Protein AF-A0A7S2CEC3-F1 (afdb_monomer)

Mean predicted aligned error: 11.22 Å

Radius of gyration: 21.65 Å; Cα contacts (8 Å, |Δi|>4): 169; chains: 1; bounding box: 63×43×44 Å

Solvent-accessible surface area (backbone atoms only — not comparable to full-atom values): 7760 Å² total; per-residue (Å²): 134,86,76,79,50,74,69,58,58,56,53,56,63,74,74,77,70,86,84,90,76,95,66,79,82,73,73,76,82,70,85,79,60,78,58,78,42,75,47,82,44,98,88,69,40,35,31,39,28,40,75,49,76,52,73,42,60,40,87,42,100,95,49,74,41,87,54,70,86,51,36,66,92,64,86,60,75,83,52,50,66,58,49,45,45,34,28,55,64,67,34,90,53,27,55,28,28,40,41,32,27,28,28,93,87,62,45,70,39,76,44,80,44,68,63,51,69,72,63,53,75,70,108

pLDDT: mean 85.01, std 18.79, range [38.09, 98.75]

Secondary structure (DSSP, 8-state):
--PPPHHHHHHHHHHS--S----------------SEEEE-TTS-EEEEEEEEEP-EEEETTEEEE----S-SS--TTHHHHHHHHHHHH-TTEEEEEEEEEETTTEEEEEEEEP-HHHHTT-

Organism: NCBI:txid236787

Nearest PDB structures (foldseek):
  3j9d-assembly1_A  TM=5.837E-01  e=8.190E-01  Bluetongue virus 1
  8w1o-assembly1_N  TM=5.540E-01  e=1.056E+00  Bluetongue virus (serotype 1 / isolate South Africa)
  3k6o-assembly2_B  TM=5.936E-01  e=5.521E+00  Phocaeicola vulgatus ATCC 8482

Foldseek 3Di:
DDDDDPVRVVVVVVPPDDDDDPDDPPPPPDDAADAPDWDADPVRAIAGEHEDEDDQWDDDVPDTDRHDPAFDPDDDPVCVVRFLRNQVNVDDSYFWYWYWGQYPPRGIDIDIGGHDPVVNVVD

InterPro domains:
  IPR011335 Restriction endonuclease type II-like [SSF52980] (31-122)
  IPR011604 PD-(D/E)XK endonuclease-like domain superfamily [G3DSA:3.90.320.10] (5-123)

Sequence (123 aa):
EAGLTLRELQRRQTEDGGVGGNSKEEFEVSMGASPDAFLDYDDGSIEVVEVKNHAPFRTHSGGFRVYDQGPMTTIGPWHIPQLQLEIECCGPRCRSALFVSATATKGVRCYRVVRDDEYVSSI

Structure (mmCIF, N/CA/C/O backbone):
data_AF-A0A7S2CEC3-F1
#
_entry.id   AF-A0A7S2CEC3-F1
#
loop_
_atom_site.group_PDB
_atom_site.id
_atom_site.type_symbol
_atom_site.label_atom_id
_atom_site.label_alt_id
_atom_site.label_comp_id
_atom_site.label_asym_id
_atom_site.label_entity_id
_atom_site.label_seq_id
_atom_site.pdbx_PDB_ins_code
_atom_site.Cartn_x
_atom_site.Cartn_y
_atom_site.Cartn_z
_atom_site.occupancy
_atom_site.B_iso_or_equiv
_atom_site.auth_seq_id
_atom_site.auth_comp_id
_atom_site.auth_asym_id
_atom_site.auth_atom_id
_atom_site.pdbx_PDB_model_num
ATOM 1 N N . GLU A 1 1 ? -33.555 -7.540 -6.309 1.00 40.09 1 GLU A N 1
ATOM 2 C CA . GLU A 1 1 ? -34.246 -6.241 -6.211 1.00 40.09 1 GLU A CA 1
ATOM 3 C C . GLU A 1 1 ? -33.278 -5.164 -6.662 1.00 40.09 1 GLU A C 1
ATOM 5 O O . GLU A 1 1 ? -32.179 -5.096 -6.127 1.00 40.09 1 GLU A O 1
ATOM 10 N N . ALA A 1 2 ? -33.595 -4.451 -7.743 1.00 44.44 2 ALA A N 1
ATOM 11 C CA . ALA A 1 2 ? -32.691 -3.459 -8.315 1.00 44.44 2 ALA A CA 1
ATOM 12 C C . ALA A 1 2 ? -32.852 -2.141 -7.547 1.00 44.44 2 ALA A C 1
ATOM 14 O O . ALA A 1 2 ? -33.918 -1.528 -7.589 1.00 44.44 2 ALA A O 1
ATOM 15 N N . GLY A 1 3 ? -31.815 -1.756 -6.801 1.00 48.34 3 GLY A N 1
ATOM 16 C CA . GLY A 1 3 ? -31.756 -0.472 -6.109 1.00 48.34 3 GLY A CA 1
ATOM 17 C C . GLY A 1 3 ? -31.716 0.688 -7.101 1.00 48.34 3 GLY A C 1
ATOM 18 O O . GLY A 1 3 ? -31.119 0.580 -8.172 1.00 48.34 3 GLY A O 1
ATOM 19 N N . LEU A 1 4 ? -32.376 1.786 -6.737 1.00 56.97 4 LEU A N 1
ATOM 20 C CA . LEU A 1 4 ? -32.412 3.011 -7.532 1.00 56.97 4 LEU A CA 1
ATOM 21 C C . LEU A 1 4 ? -31.009 3.604 -7.661 1.00 56.97 4 LEU A C 1
ATOM 23 O O . LEU A 1 4 ? -30.232 3.639 -6.706 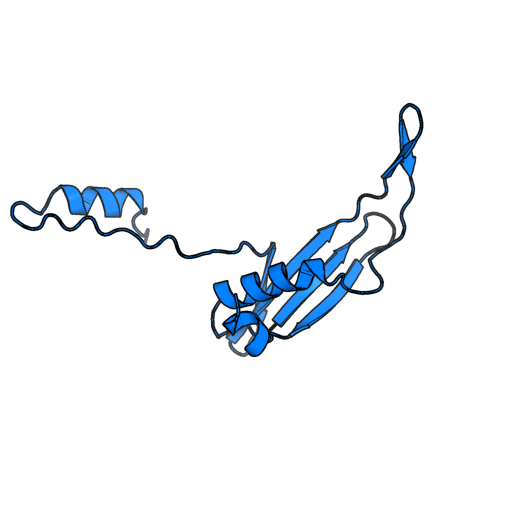1.00 56.97 4 LEU A O 1
ATOM 27 N N . THR A 1 5 ? -30.700 4.108 -8.847 1.00 66.25 5 THR A N 1
ATOM 28 C CA . THR A 1 5 ? -29.455 4.828 -9.098 1.00 66.25 5 THR A CA 1
ATOM 29 C C . THR A 1 5 ? -29.473 6.187 -8.390 1.00 66.25 5 THR A C 1
ATOM 31 O O . THR A 1 5 ? -30.525 6.797 -8.195 1.00 66.25 5 THR A O 1
ATOM 34 N N . LEU A 1 6 ? -28.294 6.715 -8.041 1.00 56.09 6 LEU A N 1
ATOM 35 C CA . LEU A 1 6 ? -28.141 8.036 -7.404 1.00 56.09 6 LEU A CA 1
ATOM 36 C C . LEU A 1 6 ? -28.879 9.160 -8.157 1.00 56.09 6 LEU A C 1
ATOM 38 O O . LEU A 1 6 ? -29.439 10.062 -7.539 1.00 56.09 6 LEU A O 1
ATOM 42 N N . ARG A 1 7 ? -28.950 9.066 -9.491 1.00 58.78 7 ARG A N 1
ATOM 43 C CA . ARG A 1 7 ? -29.685 10.019 -10.336 1.00 58.78 7 ARG A CA 1
ATOM 44 C C . ARG A 1 7 ? -31.203 9.926 -10.162 1.00 58.78 7 ARG A C 1
ATOM 46 O O . ARG A 1 7 ? -31.890 10.938 -10.256 1.00 58.78 7 ARG A O 1
ATOM 53 N N . GLU A 1 8 ? -31.732 8.733 -9.911 1.00 66.00 8 GLU A N 1
ATOM 54 C CA . GLU A 1 8 ? -33.166 8.512 -9.696 1.00 66.00 8 GLU A CA 1
ATOM 55 C C . GLU A 1 8 ? -33.607 8.959 -8.297 1.00 66.00 8 GLU A C 1
ATOM 57 O O . GLU A 1 8 ? -34.712 9.479 -8.142 1.00 66.00 8 GLU A O 1
ATOM 62 N N . LEU A 1 9 ? -32.725 8.843 -7.298 1.00 63.31 9 LEU A N 1
ATOM 63 C CA . LEU A 1 9 ? -32.943 9.403 -5.960 1.00 63.31 9 LEU A CA 1
ATOM 64 C C . LEU A 1 9 ? -32.961 10.940 -5.987 1.00 63.31 9 LEU A C 1
ATOM 66 O O . LEU A 1 9 ? -33.853 11.549 -5.401 1.00 63.31 9 LEU A O 1
ATOM 70 N N . GLN A 1 10 ? -32.044 11.562 -6.738 1.00 58.59 10 GLN A N 1
ATOM 71 C CA . GLN A 1 10 ? -31.990 13.021 -6.903 1.00 58.59 10 GLN A CA 1
ATOM 72 C C . GLN A 1 10 ? -33.232 13.589 -7.602 1.00 58.59 10 GLN A C 1
ATOM 74 O O . GLN A 1 10 ? -33.720 14.651 -7.226 1.00 58.59 10 GLN A O 1
ATOM 79 N N . ARG A 1 11 ? -33.778 12.876 -8.595 1.00 53.44 11 ARG A N 1
ATOM 80 C CA . ARG A 1 11 ? -34.950 13.336 -9.355 1.00 53.44 11 ARG A CA 1
ATOM 81 C C . ARG A 1 11 ? -36.247 13.296 -8.540 1.00 53.44 11 ARG A C 1
ATOM 83 O O . ARG A 1 11 ? -37.083 14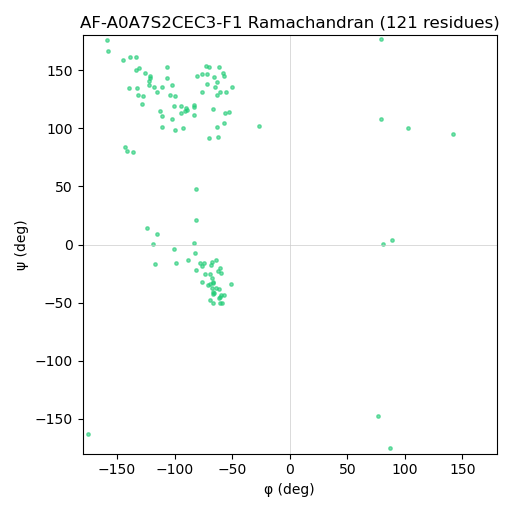.182 -8.678 1.00 53.44 11 ARG A O 1
ATOM 90 N N . ARG A 1 12 ? -36.397 12.305 -7.656 1.00 55.28 12 ARG A N 1
ATOM 91 C CA . ARG A 1 12 ? -37.575 12.183 -6.780 1.00 55.28 12 ARG A CA 1
ATOM 92 C C . ARG A 1 12 ? -37.679 13.300 -5.742 1.00 55.28 12 ARG A C 1
ATOM 94 O O . ARG A 1 12 ? -38.784 13.711 -5.421 1.00 55.28 12 ARG A O 1
ATOM 101 N N . GLN A 1 13 ? -36.559 13.830 -5.252 1.00 54.41 13 GLN A N 1
ATOM 102 C CA . GLN A 1 13 ? -36.594 14.928 -4.280 1.00 54.41 13 GLN A CA 1
ATOM 103 C C . GLN A 1 13 ? -36.991 16.273 -4.899 1.00 54.41 13 GLN A C 1
ATOM 105 O O . GLN A 1 13 ? -37.541 17.124 -4.208 1.00 54.41 13 GLN A O 1
ATOM 110 N N . THR A 1 14 ? -36.767 16.462 -6.202 1.00 52.75 14 THR A N 1
ATOM 111 C CA . THR A 1 14 ? -37.150 17.705 -6.887 1.00 52.75 14 THR A CA 1
ATOM 112 C C . THR A 1 14 ? -38.641 17.810 -7.214 1.00 52.75 14 THR A C 1
ATOM 114 O O . THR A 1 14 ? -39.107 18.906 -7.511 1.00 52.75 14 THR A O 1
ATOM 117 N N . GLU A 1 15 ? -39.393 16.707 -7.164 1.00 51.59 15 GLU A N 1
ATOM 118 C CA . GLU A 1 15 ? -40.791 16.666 -7.623 1.00 51.59 15 GLU A CA 1
ATOM 119 C C . GLU A 1 15 ? -41.831 16.797 -6.484 1.00 51.59 15 GLU A C 1
ATOM 121 O O . 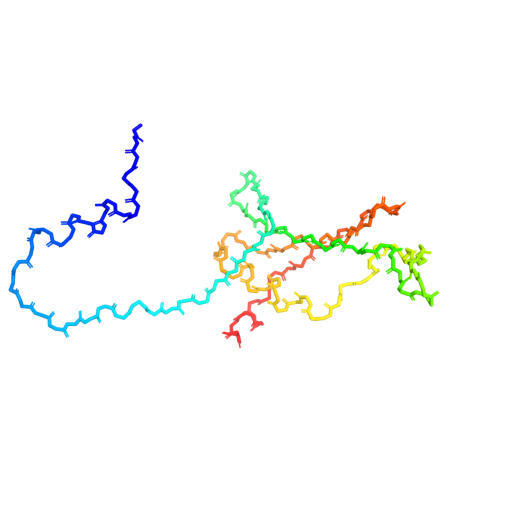GLU A 1 15 ? -42.967 17.169 -6.767 1.00 51.59 15 GLU A O 1
ATOM 126 N N . ASP A 1 16 ? -41.450 16.620 -5.207 1.00 48.28 16 ASP A N 1
ATOM 127 C CA . ASP A 1 16 ? -42.399 16.479 -4.077 1.00 48.28 16 ASP A CA 1
ATOM 128 C C . ASP A 1 16 ? -42.388 17.596 -2.999 1.00 48.28 16 ASP A C 1
ATOM 130 O O . ASP A 1 16 ? -43.055 17.458 -1.974 1.00 48.28 16 ASP A O 1
ATOM 134 N N . GLY A 1 17 ? -41.692 18.729 -3.172 1.00 44.34 17 GLY A N 1
ATOM 135 C CA . GLY A 1 17 ? -41.510 19.680 -2.056 1.00 44.34 17 GLY A CA 1
ATOM 136 C C . GLY A 1 17 ? -41.531 21.162 -2.405 1.00 44.34 17 GLY A C 1
ATOM 137 O O . GLY A 1 17 ? -40.485 21.792 -2.530 1.00 44.34 17 GLY A O 1
ATOM 138 N N . GLY A 1 18 ? -42.726 21.749 -2.488 1.00 45.91 18 GLY A N 1
ATOM 139 C CA . GLY A 1 18 ? -42.912 23.197 -2.415 1.00 45.91 18 GLY A CA 1
ATOM 140 C C . GLY A 1 18 ? -42.798 23.741 -0.981 1.00 45.91 18 GLY A C 1
ATOM 141 O O . GLY A 1 18 ? -43.267 23.120 -0.036 1.00 45.91 18 GLY A O 1
ATOM 142 N N . VAL A 1 19 ? -42.280 24.973 -0.889 1.00 46.19 19 VAL A N 1
ATOM 143 C CA . VAL A 1 19 ? -42.294 25.917 0.253 1.00 46.19 19 VAL A CA 1
ATOM 144 C C . VAL A 1 19 ? -41.274 25.680 1.383 1.00 46.19 19 VAL A C 1
ATOM 146 O O . VAL A 1 19 ? -41.481 24.877 2.281 1.00 46.19 19 VAL A O 1
ATOM 149 N N . GLY A 1 20 ? -40.266 26.565 1.426 1.00 41.88 20 GLY A N 1
ATOM 150 C CA . GLY A 1 20 ? -39.686 27.082 2.674 1.00 41.88 20 GLY A CA 1
ATOM 151 C C . GLY A 1 20 ? -38.346 26.485 3.115 1.00 41.88 20 GLY A C 1
ATOM 152 O O . GLY A 1 20 ? -38.313 25.463 3.782 1.00 41.88 20 GLY A O 1
ATOM 153 N N . GLY A 1 21 ? -37.249 27.202 2.848 1.00 38.09 21 GLY A N 1
ATOM 154 C CA . GLY A 1 21 ? -35.946 26.945 3.474 1.00 38.09 21 GLY A CA 1
ATOM 155 C C . GLY A 1 21 ? -34.781 27.137 2.512 1.00 38.09 21 GLY A C 1
ATOM 156 O O . GLY A 1 21 ? -34.424 26.239 1.766 1.00 38.09 21 GLY A O 1
ATOM 157 N N . ASN A 1 22 ? -34.173 28.321 2.527 1.00 42.84 22 ASN A N 1
ATOM 158 C CA . ASN A 1 22 ? -33.006 28.652 1.709 1.00 42.84 22 ASN A CA 1
ATOM 159 C C . ASN A 1 22 ? -31.701 28.135 2.353 1.00 42.84 22 ASN A C 1
ATOM 161 O O . ASN A 1 22 ? -30.743 28.890 2.495 1.00 42.84 22 ASN A O 1
ATOM 165 N N . SER A 1 23 ? -31.669 26.878 2.799 1.00 49.25 23 SER A N 1
ATOM 166 C CA . SER A 1 23 ? -30.430 26.214 3.205 1.00 49.25 23 SER A CA 1
ATOM 167 C C . SER A 1 23 ? -29.982 25.340 2.047 1.00 49.25 23 SER A C 1
ATOM 169 O O . SER A 1 23 ? -30.491 24.239 1.852 1.00 49.25 23 SER A O 1
ATOM 171 N N . LYS A 1 24 ? -29.038 25.840 1.247 1.00 50.59 24 LYS A N 1
ATOM 172 C CA . LYS A 1 24 ? -28.202 24.941 0.453 1.00 50.59 24 LYS A CA 1
ATOM 173 C C . LYS A 1 24 ? -27.557 23.991 1.460 1.00 50.59 24 LYS A C 1
ATOM 175 O O . LYS A 1 24 ? -26.798 24.462 2.301 1.00 50.59 24 LYS A O 1
ATOM 180 N N . GLU A 1 25 ? -27.895 22.705 1.428 1.00 58.44 25 GLU A N 1
ATOM 181 C CA . GLU A 1 25 ? -27.037 21.694 2.040 1.00 58.44 25 GLU A CA 1
ATOM 182 C C . GLU A 1 25 ? -25.711 21.764 1.278 1.00 58.44 25 GLU A C 1
ATOM 184 O O . GLU A 1 25 ? -25.556 21.223 0.182 1.00 58.44 25 GLU A O 1
ATOM 189 N N . GLU A 1 26 ? -24.781 22.564 1.799 1.00 54.41 26 GLU A N 1
ATOM 190 C CA . GLU A 1 26 ? -23.382 22.462 1.431 1.00 54.41 26 GLU A CA 1
ATOM 191 C C . GLU A 1 26 ? -22.947 21.079 1.896 1.00 54.41 26 GLU A C 1
ATOM 193 O O . GLU A 1 26 ? -22.741 20.842 3.0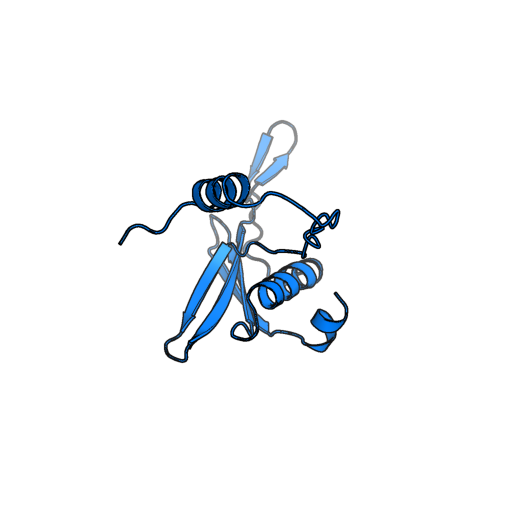83 1.00 54.41 26 GLU A O 1
ATOM 198 N N . PHE A 1 27 ? -22.878 20.140 0.955 1.00 53.66 27 PHE A N 1
ATOM 199 C CA . PHE A 1 27 ? -22.128 18.916 1.165 1.00 53.66 27 PHE A CA 1
ATOM 200 C C . PHE A 1 27 ? -20.702 19.348 1.487 1.00 53.66 27 PHE A C 1
ATOM 202 O O . PHE A 1 27 ? -19.972 19.802 0.603 1.00 53.66 27 PHE A O 1
ATOM 209 N N . GLU A 1 28 ? -20.339 19.263 2.764 1.00 64.62 28 GLU A N 1
ATOM 210 C CA . GLU A 1 28 ? -18.956 19.346 3.191 1.00 64.62 28 GLU A CA 1
ATOM 211 C C . GLU A 1 28 ? -18.198 18.308 2.366 1.00 64.62 28 GLU A C 1
ATOM 213 O O . GLU A 1 28 ? -18.497 17.112 2.414 1.00 64.62 28 GLU A O 1
ATOM 218 N N . VAL A 1 29 ? -17.302 18.778 1.497 1.00 58.47 29 VAL A N 1
ATOM 219 C CA . VAL A 1 29 ? -16.528 17.892 0.634 1.00 58.47 29 VAL A CA 1
ATOM 220 C C . VAL A 1 29 ? -15.549 17.162 1.540 1.00 58.47 29 VAL A C 1
ATOM 222 O O . VAL A 1 29 ? -14.462 17.659 1.826 1.00 58.47 29 VAL A O 1
ATOM 225 N N . SER A 1 30 ? -15.962 15.994 2.026 1.00 76.69 30 SER A N 1
ATOM 226 C CA . SER A 1 30 ? -15.112 15.122 2.819 1.00 76.69 30 SER A CA 1
ATOM 227 C C . SER A 1 30 ? -13.962 14.628 1.949 1.00 76.69 30 SER A C 1
ATOM 229 O O . SER A 1 30 ? -14.169 14.222 0.800 1.00 76.69 30 SER A O 1
ATOM 231 N N . MET A 1 31 ? -12.748 14.640 2.493 1.00 86.25 31 MET A N 1
ATOM 232 C CA . MET A 1 31 ? -11.605 14.001 1.845 1.00 86.25 31 MET A CA 1
ATOM 233 C C . MET A 1 31 ? -11.893 12.512 1.611 1.00 86.25 31 MET A C 1
ATOM 235 O O . MET A 1 31 ? -12.609 11.874 2.383 1.00 86.25 31 MET A O 1
ATOM 239 N N . GLY A 1 32 ? -11.347 11.962 0.529 1.00 91.69 32 GLY A N 1
ATOM 240 C CA . GLY A 1 32 ? -11.533 10.567 0.149 1.00 91.69 32 GLY A CA 1
ATOM 241 C C . GLY A 1 32 ? -10.237 9.948 -0.350 1.00 91.69 32 GLY A C 1
ATOM 242 O O . GLY A 1 32 ? -9.311 10.653 -0.756 1.00 91.69 32 GLY A O 1
ATOM 243 N N . ALA A 1 33 ? -10.203 8.621 -0.353 1.00 95.31 33 ALA A N 1
ATOM 244 C CA . ALA A 1 33 ? -9.089 7.826 -0.844 1.00 95.31 33 ALA A CA 1
ATOM 245 C C . ALA A 1 33 ? -9.589 6.697 -1.750 1.00 95.31 33 ALA A C 1
ATOM 247 O O . ALA A 1 33 ? -10.766 6.337 -1.726 1.00 95.31 33 ALA A O 1
ATOM 248 N N . SER A 1 34 ? -8.686 6.150 -2.560 1.00 96.94 34 SER A N 1
ATOM 249 C CA . SER A 1 34 ? -8.992 5.105 -3.536 1.00 96.94 34 SER A CA 1
ATOM 250 C C . SER A 1 34 ? -7.912 4.025 -3.475 1.00 96.94 34 SER A C 1
ATOM 252 O O . SER A 1 34 ? -7.019 4.049 -4.321 1.00 96.94 34 SER A O 1
ATOM 254 N N . PRO A 1 35 ? -7.971 3.106 -2.494 1.00 98.00 35 PRO A N 1
ATOM 255 C CA . PRO A 1 35 ? -7.051 1.974 -2.461 1.00 98.00 35 PRO A CA 1
ATOM 256 C C . PRO A 1 35 ? -7.233 1.100 -3.709 1.00 98.00 35 PRO A C 1
ATOM 258 O O . PRO A 1 35 ? -8.331 1.026 -4.269 1.00 98.00 35 PRO A O 1
ATOM 261 N N . ASP A 1 36 ? -6.177 0.402 -4.127 1.00 98.62 36 ASP A N 1
ATOM 262 C CA . ASP A 1 36 ? -6.228 -0.480 -5.300 1.00 98.62 36 ASP A CA 1
ATOM 263 C C . ASP A 1 36 ? -7.144 -1.697 -5.083 1.00 98.62 36 ASP A C 1
ATOM 265 O O . ASP A 1 36 ? -7.774 -2.184 -6.027 1.00 98.62 36 ASP A O 1
ATOM 269 N N . ALA A 1 37 ? -7.216 -2.210 -3.850 1.00 98.31 37 ALA A N 1
ATOM 270 C CA . ALA A 1 37 ? -8.145 -3.270 -3.461 1.00 98.31 37 ALA A CA 1
ATOM 271 C C . ALA A 1 37 ? -8.389 -3.315 -1.942 1.00 98.31 37 ALA A C 1
ATOM 273 O O . ALA A 1 37 ? -7.748 -2.613 -1.161 1.00 98.31 37 ALA A O 1
ATOM 274 N N . PHE A 1 38 ? -9.292 -4.207 -1.528 1.00 97.56 38 PHE A N 1
ATOM 275 C CA . PHE A 1 38 ? -9.508 -4.588 -0.134 1.00 97.56 38 PHE A CA 1
ATOM 276 C C . PHE A 1 38 ? -9.288 -6.092 0.040 1.00 97.56 38 PHE A C 1
ATOM 278 O O . PHE A 1 38 ? -9.664 -6.886 -0.826 1.00 97.56 38 PHE A O 1
ATOM 285 N N . LEU A 1 39 ? -8.718 -6.478 1.177 1.00 97.88 39 LEU A N 1
ATOM 286 C CA . LEU A 1 39 ? -8.782 -7.833 1.713 1.00 97.88 39 LEU A CA 1
ATOM 287 C C . LEU A 1 39 ? -9.862 -7.860 2.791 1.00 97.88 39 LEU A C 1
ATOM 289 O O . LEU A 1 39 ? -9.831 -7.031 3.699 1.00 97.88 39 LEU A O 1
ATOM 293 N N . ASP A 1 40 ? -10.795 -8.799 2.673 1.00 97.19 40 ASP A N 1
ATOM 294 C CA . ASP A 1 40 ? -11.816 -9.079 3.684 1.00 97.19 40 ASP A CA 1
ATOM 295 C C . ASP A 1 40 ? -11.415 -10.358 4.425 1.00 97.19 40 ASP A C 1
ATOM 297 O O . ASP A 1 40 ? -11.080 -11.365 3.790 1.00 97.19 40 ASP A O 1
ATOM 301 N N . TYR A 1 41 ? -11.385 -10.298 5.751 1.00 96.62 41 TYR A N 1
ATOM 302 C CA . TYR A 1 41 ? -10.979 -11.406 6.608 1.00 96.62 41 TYR A CA 1
ATOM 303 C C . TYR A 1 41 ? -12.194 -12.019 7.310 1.00 96.62 41 TYR A C 1
ATOM 305 O O . TYR A 1 41 ? -13.177 -11.342 7.601 1.00 96.62 41 TYR A O 1
ATOM 313 N N . ASP A 1 42 ? -12.107 -13.306 7.656 1.00 97.38 42 ASP A N 1
ATOM 314 C CA . ASP A 1 42 ? -13.205 -14.040 8.307 1.00 97.38 42 ASP A CA 1
ATOM 315 C C . ASP A 1 42 ? -13.623 -13.448 9.672 1.00 97.38 42 ASP A C 1
ATOM 317 O O . ASP A 1 42 ? -14.733 -13.694 10.143 1.00 97.38 42 ASP A O 1
ATOM 321 N N . ASP A 1 43 ? -12.752 -12.662 10.318 1.00 96.44 43 ASP A N 1
ATOM 322 C CA . ASP A 1 43 ? -13.040 -11.947 11.570 1.00 96.44 43 ASP A CA 1
ATOM 323 C C . ASP A 1 43 ? -13.770 -10.602 11.364 1.00 96.44 43 ASP A C 1
ATOM 325 O O . ASP A 1 43 ? -14.065 -9.894 12.330 1.00 96.44 43 ASP A O 1
ATOM 329 N N . GLY A 1 44 ? -14.086 -10.256 10.112 1.00 95.50 44 GLY A N 1
ATOM 330 C CA . GLY A 1 44 ? -14.769 -9.030 9.706 1.00 95.50 44 GLY A CA 1
ATOM 331 C C . GLY A 1 44 ? -13.866 -7.798 9.609 1.00 95.50 44 GLY A C 1
ATOM 332 O O . GLY A 1 44 ? -14.370 -6.706 9.293 1.00 95.50 44 GLY A O 1
ATOM 333 N N . SER A 1 45 ? -12.566 -7.942 9.887 1.00 96.12 45 SER A N 1
ATOM 334 C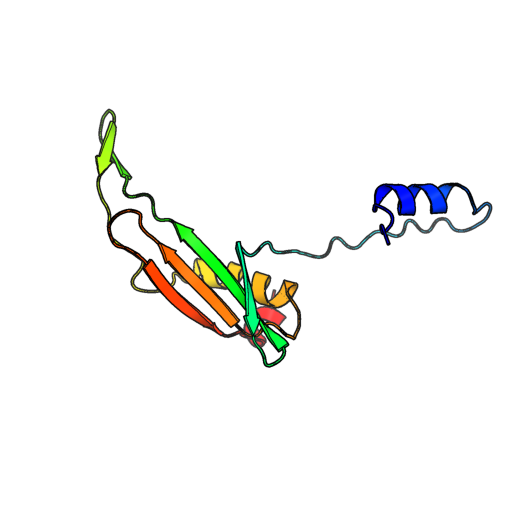 CA . SER A 1 45 ? -11.576 -6.899 9.631 1.00 96.12 45 SER A CA 1
ATOM 335 C C . SER A 1 45 ? -11.305 -6.760 8.135 1.00 96.12 45 SER A C 1
ATOM 337 O O . SER A 1 45 ? -11.487 -7.691 7.350 1.00 96.12 45 SER A O 1
ATOM 339 N N . ILE A 1 46 ? -10.879 -5.563 7.740 1.00 97.50 46 ILE A N 1
ATOM 340 C CA . ILE A 1 46 ? -10.502 -5.262 6.360 1.00 97.50 46 ILE A CA 1
ATOM 341 C C . ILE A 1 46 ? -9.091 -4.681 6.326 1.00 97.50 46 ILE A C 1
ATOM 343 O O . ILE A 1 46 ? -8.664 -3.988 7.249 1.00 97.50 46 ILE A O 1
ATOM 347 N N . GLU A 1 47 ? -8.356 -4.959 5.258 1.00 98.00 47 GLU A N 1
ATOM 348 C CA . GLU A 1 47 ? -7.035 -4.379 5.000 1.00 98.00 47 GLU A CA 1
ATOM 349 C C . GLU A 1 47 ? -7.039 -3.784 3.596 1.00 98.00 47 GLU A C 1
ATOM 351 O O . GLU A 1 47 ? -7.417 -4.451 2.631 1.00 98.00 47 GLU A O 1
ATOM 356 N N . VAL A 1 48 ? -6.644 -2.517 3.472 1.00 98.31 48 VAL A N 1
ATOM 357 C CA . VAL A 1 48 ? -6.470 -1.900 2.151 1.00 98.31 48 VAL A CA 1
ATOM 358 C C . VAL A 1 48 ? -5.227 -2.470 1.478 1.00 98.31 48 VAL A C 1
ATOM 360 O O . VAL A 1 48 ? -4.245 -2.792 2.143 1.00 98.31 48 VAL A O 1
ATOM 363 N N . VAL A 1 49 ? -5.251 -2.597 0.158 1.00 98.69 49 VAL A N 1
ATOM 364 C CA . VAL A 1 49 ? -4.100 -3.008 -0.649 1.00 98.69 49 VAL A CA 1
ATOM 365 C C . VAL A 1 49 ? -3.714 -1.852 -1.548 1.00 98.69 49 VAL A C 1
ATOM 367 O O . VAL A 1 49 ? -4.567 -1.310 -2.243 1.00 98.69 49 VAL A O 1
ATOM 370 N N . GLU A 1 50 ? -2.425 -1.534 -1.562 1.00 98.75 50 GLU A N 1
ATOM 371 C CA . GLU A 1 50 ? -1.857 -0.483 -2.399 1.00 98.75 50 GLU A CA 1
ATOM 372 C C . GLU A 1 50 ? -0.663 -1.031 -3.181 1.00 98.75 50 GLU A C 1
ATOM 374 O O . GLU A 1 50 ? 0.317 -1.500 -2.596 1.00 98.75 50 GLU A O 1
ATOM 379 N N . VAL A 1 51 ? -0.720 -0.977 -4.509 1.00 98.38 51 VAL A N 1
ATOM 380 C CA . VAL A 1 51 ? 0.242 -1.599 -5.419 1.00 98.38 51 VAL A CA 1
ATOM 381 C C . VAL A 1 51 ? 1.031 -0.539 -6.176 1.00 98.38 51 VAL A C 1
ATOM 383 O O . VAL A 1 51 ? 0.549 0.158 -7.067 1.00 98.38 51 VAL A O 1
ATOM 386 N N . LYS A 1 52 ? 2.336 -0.484 -5.917 1.00 97.50 52 LYS A N 1
ATOM 387 C CA . LYS A 1 52 ? 3.267 0.347 -6.683 1.00 97.50 52 LYS A CA 1
ATOM 388 C C . LYS A 1 52 ? 4.051 -0.510 -7.668 1.00 97.50 52 LYS A C 1
ATOM 390 O O . LYS A 1 52 ? 4.957 -1.255 -7.298 1.00 97.50 52 LYS A O 1
ATOM 395 N N . ASN A 1 53 ? 3.720 -0.362 -8.949 1.00 96.44 53 ASN A N 1
ATOM 396 C CA . ASN A 1 53 ? 4.461 -0.967 -10.052 1.00 96.44 53 ASN A CA 1
ATOM 397 C C . ASN A 1 53 ? 5.665 -0.097 -10.435 1.00 96.44 53 ASN A C 1
ATOM 399 O O . ASN A 1 53 ? 5.507 1.042 -10.878 1.00 96.44 53 ASN A O 1
ATOM 403 N N . HIS A 1 54 ? 6.878 -0.632 -10.311 1.00 92.44 54 HIS A N 1
ATOM 404 C CA . HIS A 1 54 ? 8.093 0.071 -10.714 1.00 92.44 54 HIS A CA 1
ATOM 405 C C . HIS A 1 54 ? 8.432 -0.235 -12.170 1.00 92.44 54 HIS A C 1
ATOM 407 O O . HIS A 1 54 ? 8.717 -1.377 -12.540 1.00 92.44 54 HIS A O 1
ATOM 413 N N . ALA A 1 55 ? 8.427 0.808 -13.001 1.00 91.31 55 ALA A N 1
ATOM 414 C CA . ALA A 1 55 ? 8.819 0.692 -14.395 1.00 91.31 55 ALA A CA 1
ATOM 415 C C . ALA A 1 55 ? 10.301 0.277 -14.498 1.00 91.31 55 ALA A C 1
ATOM 417 O O . ALA A 1 55 ? 11.165 0.953 -13.931 1.00 91.31 55 ALA A O 1
ATOM 418 N N . PRO A 1 56 ? 10.637 -0.776 -15.265 1.00 92.00 56 PRO A N 1
ATOM 419 C CA . PRO A 1 56 ? 12.011 -1.248 -15.411 1.00 92.00 56 PRO A CA 1
ATOM 420 C C . PRO A 1 56 ? 12.795 -0.414 -16.433 1.00 92.00 56 PRO A C 1
ATOM 422 O O . PRO A 1 56 ? 13.775 -0.896 -16.992 1.00 92.00 56 PRO A O 1
ATOM 425 N N . PHE A 1 57 ? 12.362 0.811 -16.737 1.00 91.75 57 PHE A N 1
ATOM 426 C CA . PHE A 1 57 ? 12.901 1.622 -17.821 1.00 91.75 57 PHE A CA 1
ATOM 427 C C . PHE A 1 57 ? 13.512 2.908 -17.282 1.00 91.75 57 PHE A C 1
ATOM 429 O O . PHE A 1 57 ? 12.916 3.607 -16.464 1.00 91.75 57 PHE A O 1
ATOM 436 N N . ARG A 1 58 ? 14.692 3.255 -17.794 1.00 88.94 58 ARG A N 1
ATOM 437 C CA . ARG A 1 58 ? 15.269 4.592 -17.646 1.00 88.94 58 ARG A CA 1
ATOM 438 C C . ARG A 1 58 ? 15.534 5.199 -19.009 1.00 88.94 58 ARG A C 1
ATOM 440 O O . ARG A 1 58 ? 15.982 4.507 -19.925 1.00 88.94 58 ARG A O 1
ATOM 447 N N . THR A 1 59 ? 15.275 6.495 -19.122 1.00 89.81 59 THR A N 1
ATOM 448 C CA . THR A 1 59 ? 15.609 7.271 -20.314 1.00 89.81 59 THR A CA 1
ATOM 449 C C . THR A 1 59 ? 17.116 7.222 -20.549 1.00 89.81 59 THR A C 1
ATOM 451 O O . THR A 1 59 ? 17.908 7.451 -19.636 1.00 89.81 59 THR A O 1
ATOM 454 N N . HIS A 1 60 ? 17.508 6.922 -21.780 1.00 86.88 60 HIS A N 1
ATOM 455 C CA . HIS A 1 60 ? 18.889 6.939 -22.244 1.00 86.88 60 HIS A CA 1
ATOM 456 C C . HIS A 1 60 ? 18.895 7.528 -23.653 1.00 86.88 60 HIS A C 1
ATOM 458 O O . HIS A 1 60 ? 18.058 7.133 -24.448 1.00 86.88 60 HIS A O 1
ATOM 464 N N . SER A 1 61 ? 19.805 8.451 -23.977 1.00 87.44 61 SER A N 1
ATOM 465 C CA . SER A 1 61 ? 19.861 9.214 -25.241 1.00 87.44 61 SER A CA 1
ATOM 466 C C . SER A 1 61 ? 19.238 8.505 -26.458 1.00 87.44 61 SER A C 1
ATOM 468 O O . SER A 1 61 ? 19.852 7.608 -27.031 1.00 87.44 61 SER A O 1
ATOM 470 N N . GLY A 1 62 ? 18.015 8.907 -26.830 1.00 89.06 62 GLY A N 1
ATOM 471 C CA . GLY A 1 62 ? 17.277 8.372 -27.983 1.00 89.06 62 GLY A CA 1
ATOM 472 C C . GLY A 1 62 ? 16.394 7.136 -27.735 1.00 89.06 62 GLY A C 1
ATOM 473 O O . GLY A 1 62 ? 15.814 6.630 -28.689 1.00 89.06 62 GLY A O 1
ATOM 474 N N . GLY A 1 63 ? 16.255 6.646 -26.498 1.00 90.50 63 GLY A N 1
ATOM 475 C CA . GLY A 1 63 ? 15.411 5.492 -26.174 1.00 90.50 63 GLY A CA 1
ATOM 476 C C . GLY A 1 63 ? 15.297 5.166 -24.679 1.00 90.50 63 GLY A C 1
ATOM 477 O O . GLY A 1 63 ? 15.602 5.976 -23.801 1.00 90.50 63 GLY A O 1
ATOM 478 N N . PHE A 1 64 ? 14.844 3.947 -24.385 1.00 91.75 64 PHE A N 1
ATOM 479 C CA . PHE A 1 64 ? 14.765 3.411 -23.026 1.00 91.75 64 PHE A CA 1
ATOM 480 C C . PHE A 1 64 ? 15.779 2.288 -22.843 1.00 91.75 64 PHE A C 1
ATOM 482 O O . PHE A 1 64 ? 15.904 1.400 -23.686 1.00 91.75 64 PHE A O 1
ATOM 489 N N . ARG A 1 65 ? 16.480 2.300 -21.711 1.00 91.81 65 ARG A N 1
ATOM 490 C CA . ARG A 1 65 ? 17.295 1.176 -21.256 1.00 91.81 65 ARG A CA 1
ATOM 491 C C . ARG A 1 65 ? 16.542 0.426 -20.167 1.00 91.81 65 ARG A C 1
ATOM 493 O O . ARG A 1 65 ? 16.007 1.051 -19.250 1.00 91.81 65 ARG A O 1
ATOM 500 N N . VAL A 1 66 ? 16.569 -0.905 -20.233 1.00 91.00 66 VAL A N 1
ATOM 501 C CA . VAL A 1 66 ? 16.112 -1.743 -19.120 1.00 91.00 66 VAL A CA 1
ATOM 502 C C . VAL A 1 66 ? 17.063 -1.550 -17.936 1.00 91.00 66 VAL A C 1
ATOM 504 O O . VAL A 1 66 ? 18.258 -1.842 -18.014 1.00 91.00 66 VAL A O 1
ATOM 507 N N . TYR A 1 67 ? 16.525 -1.015 -16.850 1.00 89.56 67 TYR A N 1
ATOM 508 C CA . TYR A 1 67 ? 17.187 -0.788 -15.577 1.00 89.56 67 TYR A CA 1
ATOM 509 C C . TYR A 1 67 ? 16.187 -1.094 -14.461 1.00 89.56 67 TYR A C 1
ATOM 511 O O . TYR A 1 67 ? 15.544 -0.206 -13.905 1.00 89.56 67 TYR A O 1
ATOM 519 N N . ASP A 1 68 ? 16.038 -2.380 -14.158 1.00 92.81 68 ASP A N 1
ATOM 520 C CA . ASP A 1 68 ? 15.160 -2.849 -13.092 1.00 92.81 68 ASP A CA 1
ATOM 521 C C . ASP A 1 68 ? 15.954 -2.948 -11.778 1.00 92.81 68 ASP A C 1
ATOM 523 O O . ASP A 1 68 ? 16.887 -3.748 -11.669 1.00 92.81 68 ASP A O 1
ATOM 527 N N . GLN A 1 69 ? 15.614 -2.130 -10.780 1.00 91.75 69 GLN A N 1
ATOM 528 C CA . GLN A 1 69 ? 16.226 -2.177 -9.442 1.00 91.75 69 GLN A CA 1
ATOM 529 C C . GLN A 1 69 ? 15.602 -3.247 -8.532 1.00 91.75 69 GLN A C 1
ATOM 531 O O . GLN A 1 69 ? 16.151 -3.547 -7.476 1.00 91.75 69 GLN A O 1
ATOM 536 N N . GLY A 1 70 ? 14.523 -3.891 -8.973 1.00 95.44 70 GLY A N 1
ATOM 537 C CA . GLY A 1 70 ? 13.699 -4.764 -8.155 1.00 95.44 70 GLY A CA 1
ATOM 538 C C . GLY A 1 70 ? 12.725 -3.985 -7.268 1.00 95.44 70 GLY A C 1
ATOM 539 O O . GLY A 1 70 ? 12.741 -2.751 -7.252 1.00 95.44 70 GLY A O 1
ATOM 540 N N . PRO A 1 71 ? 11.869 -4.707 -6.527 1.00 97.06 71 PRO A N 1
ATOM 541 C CA . PRO A 1 71 ? 10.981 -4.106 -5.543 1.00 97.06 71 PRO A CA 1
ATOM 542 C C . PRO A 1 71 ? 11.752 -3.303 -4.490 1.00 97.06 71 PRO A C 1
ATOM 544 O O . PRO A 1 71 ? 12.836 -3.712 -4.055 1.00 97.06 71 PRO A O 1
ATOM 547 N N . MET A 1 72 ? 11.161 -2.202 -4.022 1.00 96.00 72 MET A N 1
ATOM 548 C CA . MET A 1 72 ? 11.672 -1.388 -2.918 1.00 96.00 72 MET A CA 1
ATOM 549 C C . MET A 1 72 ? 12.008 -2.275 -1.717 1.00 96.00 72 MET A C 1
ATOM 551 O O . MET A 1 72 ? 11.238 -3.178 -1.384 1.00 96.00 72 MET A O 1
ATOM 555 N N . THR A 1 73 ? 13.158 -2.046 -1.079 1.00 96.12 73 THR A N 1
ATOM 556 C CA . THR A 1 73 ? 13.645 -2.772 0.118 1.00 96.12 73 THR A CA 1
ATOM 557 C C . THR A 1 73 ? 13.173 -2.177 1.435 1.00 96.12 73 THR A C 1
ATOM 559 O O . THR A 1 73 ? 13.260 -2.842 2.464 1.00 96.12 73 THR A O 1
ATOM 562 N N . THR A 1 74 ? 12.632 -0.965 1.388 1.00 95.81 74 THR A N 1
ATOM 563 C CA . THR A 1 74 ? 11.932 -0.296 2.481 1.00 95.81 74 THR A CA 1
ATOM 564 C C . THR A 1 74 ? 10.788 0.531 1.901 1.00 95.81 74 THR A C 1
ATOM 566 O O . THR A 1 74 ? 10.818 0.887 0.722 1.00 95.81 74 THR A O 1
ATOM 569 N N . ILE A 1 75 ? 9.783 0.856 2.713 1.00 96.06 75 ILE A N 1
ATOM 570 C CA . ILE A 1 75 ? 8.751 1.819 2.315 1.00 96.06 75 ILE A CA 1
ATOM 571 C C . ILE A 1 75 ? 9.340 3.230 2.414 1.00 96.06 75 ILE A C 1
ATOM 573 O O . ILE A 1 75 ? 9.946 3.592 3.423 1.00 96.06 75 ILE A O 1
ATOM 577 N N . GLY A 1 76 ? 9.169 4.029 1.360 1.00 95.19 76 GLY A N 1
ATOM 578 C CA . GLY A 1 76 ? 9.520 5.446 1.390 1.00 95.19 76 GLY A CA 1
ATOM 579 C C . GLY A 1 76 ? 8.534 6.237 2.260 1.00 95.19 76 GLY A C 1
ATOM 580 O O . GLY A 1 76 ? 7.330 6.010 2.141 1.00 95.19 76 GLY A O 1
ATOM 581 N N . PRO A 1 77 ? 8.991 7.190 3.094 1.00 96.25 77 PRO A N 1
ATOM 582 C CA . PRO A 1 77 ? 8.125 7.914 4.032 1.00 96.25 77 PRO A CA 1
ATOM 583 C C . PRO A 1 77 ? 6.989 8.693 3.350 1.00 96.25 77 PRO A C 1
ATOM 585 O O . PRO A 1 77 ? 5.939 8.893 3.947 1.00 96.25 77 PRO A O 1
ATOM 588 N N . TRP A 1 78 ? 7.148 9.072 2.079 1.00 95.69 78 TRP A N 1
ATOM 589 C CA . TRP A 1 78 ? 6.112 9.736 1.278 1.00 95.69 78 TRP A CA 1
ATOM 590 C C . TRP A 1 78 ? 4.902 8.847 0.947 1.00 95.69 78 TRP A C 1
ATOM 592 O O . TRP A 1 78 ? 3.871 9.374 0.542 1.00 95.69 78 TRP A O 1
ATOM 602 N N . HIS A 1 79 ? 4.995 7.522 1.109 1.00 97.69 79 HIS A N 1
ATOM 603 C CA . HIS A 1 79 ? 3.838 6.630 0.973 1.00 97.69 79 HIS A CA 1
ATOM 604 C C . HIS A 1 79 ? 2.982 6.579 2.242 1.00 97.69 79 HIS A C 1
ATOM 606 O O . HIS A 1 79 ? 1.808 6.243 2.157 1.00 97.69 79 HIS A O 1
ATOM 612 N N . ILE A 1 80 ? 3.536 6.928 3.409 1.00 97.38 80 ILE A N 1
ATOM 613 C CA . ILE A 1 80 ? 2.820 6.834 4.688 1.00 97.38 80 ILE A CA 1
ATOM 614 C C . ILE A 1 80 ? 1.568 7.725 4.730 1.00 97.38 80 ILE A C 1
ATOM 616 O O . ILE A 1 80 ? 0.523 7.186 5.085 1.00 97.38 80 ILE A O 1
ATOM 620 N N . PRO A 1 81 ? 1.601 9.009 4.307 1.00 96.81 81 PRO A N 1
ATOM 621 C CA . PRO A 1 81 ? 0.389 9.826 4.268 1.00 96.81 81 PRO A CA 1
ATOM 622 C C . PRO A 1 81 ? -0.722 9.203 3.412 1.00 96.81 81 PRO A C 1
ATOM 624 O O . PRO A 1 81 ? -1.871 9.160 3.839 1.00 96.81 81 PRO A O 1
ATOM 627 N N . GLN A 1 82 ? -0.371 8.672 2.232 1.00 97.25 82 GLN A N 1
ATOM 628 C CA . GLN A 1 82 ? -1.325 8.017 1.332 1.00 97.25 82 GLN A CA 1
ATOM 629 C C . GLN A 1 82 ? -1.976 6.803 2.017 1.00 97.25 82 GLN A C 1
ATOM 631 O O . GLN A 1 82 ? -3.197 6.706 2.067 1.00 97.25 82 GLN A O 1
ATOM 636 N N . LEU A 1 83 ? -1.158 5.918 2.595 1.00 98.06 83 LEU A N 1
ATOM 637 C CA . LEU A 1 83 ? -1.630 4.684 3.226 1.00 98.06 83 LEU A CA 1
ATOM 638 C C . LEU A 1 83 ? -2.478 4.958 4.474 1.00 98.06 83 LEU A C 1
ATOM 640 O O . LEU A 1 83 ? -3.493 4.301 4.679 1.00 98.06 83 LEU A O 1
ATOM 644 N N . GLN A 1 84 ? -2.089 5.925 5.309 1.00 97.94 84 GLN A N 1
ATOM 645 C CA . GLN A 1 84 ? -2.863 6.279 6.503 1.00 97.94 84 GLN A CA 1
ATOM 646 C C . GLN A 1 84 ? -4.208 6.921 6.133 1.00 97.94 84 GLN A C 1
ATOM 648 O O . GLN A 1 84 ? -5.214 6.602 6.761 1.00 97.94 84 GLN A O 1
ATOM 653 N N . LEU A 1 85 ? -4.257 7.747 5.079 1.00 96.75 85 LEU A N 1
ATOM 654 C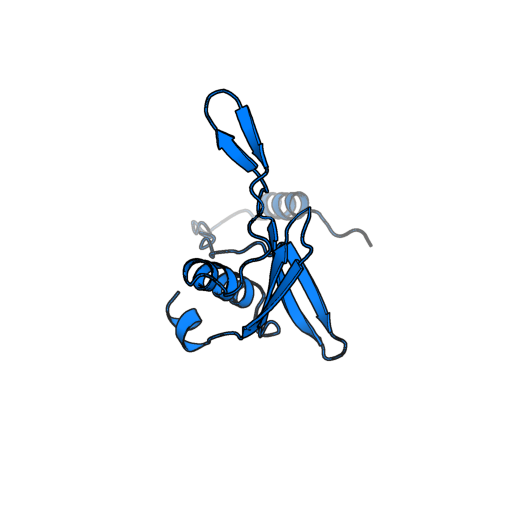 CA . LEU A 1 85 ? -5.515 8.301 4.569 1.00 96.75 85 LEU A CA 1
ATOM 655 C C . LEU A 1 85 ? -6.434 7.209 3.996 1.00 96.75 85 LEU A C 1
ATOM 657 O O . LEU A 1 85 ? -7.629 7.215 4.267 1.00 96.75 85 LEU A O 1
ATOM 661 N N . GLU A 1 86 ? -5.895 6.243 3.246 1.00 97.94 86 GLU A N 1
ATOM 662 C CA . GLU A 1 86 ? -6.665 5.091 2.748 1.00 97.94 86 GLU A CA 1
ATOM 663 C C . GLU A 1 86 ? -7.254 4.256 3.885 1.00 97.94 86 GLU A C 1
ATOM 665 O O . GLU A 1 86 ? -8.437 3.910 3.850 1.00 97.94 86 GLU A O 1
ATOM 670 N N . ILE A 1 87 ? -6.449 3.974 4.912 1.00 97.81 87 ILE A N 1
ATOM 671 C CA . ILE A 1 87 ? -6.904 3.289 6.122 1.00 97.81 87 ILE A CA 1
ATOM 672 C C . ILE A 1 87 ? -8.021 4.091 6.811 1.00 97.81 87 ILE A C 1
ATOM 674 O O . ILE A 1 87 ? -9.006 3.497 7.247 1.00 97.81 87 ILE A O 1
ATOM 678 N N . GLU A 1 88 ? -7.886 5.418 6.917 1.00 96.12 88 GLU A N 1
ATOM 679 C CA . GLU A 1 88 ? -8.882 6.278 7.565 1.00 96.12 88 GLU A CA 1
ATOM 680 C C . GLU A 1 88 ? -10.202 6.335 6.800 1.00 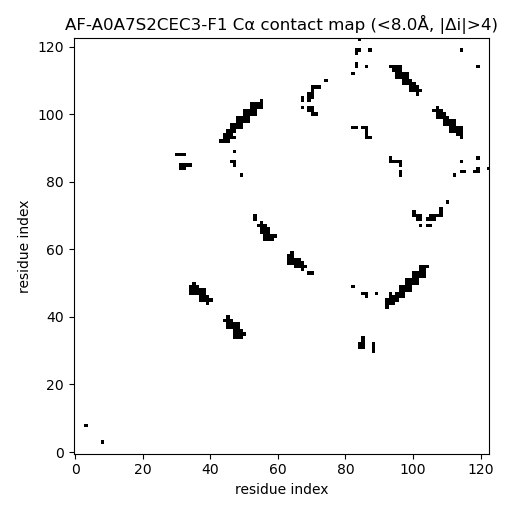96.12 88 GLU A C 1
ATOM 682 O O . GLU A 1 88 ? -11.256 6.060 7.373 1.00 96.12 88 GLU A O 1
ATOM 687 N N . CYS A 1 89 ? -10.155 6.594 5.493 1.00 95.31 89 CYS A N 1
ATOM 688 C CA . CYS A 1 89 ? -11.349 6.645 4.651 1.00 95.31 89 CYS A CA 1
ATOM 689 C C . CYS A 1 89 ? -12.099 5.303 4.590 1.00 95.31 89 CYS A C 1
ATOM 691 O O . CYS A 1 89 ? -13.295 5.277 4.303 1.00 95.31 89 CYS A O 1
ATOM 693 N N . CYS A 1 90 ? -11.418 4.187 4.861 1.00 94.69 90 CYS A N 1
ATOM 694 C CA . CYS A 1 90 ? -12.012 2.853 4.920 1.00 94.69 90 CYS A CA 1
ATOM 695 C C . CYS A 1 90 ? -12.811 2.601 6.221 1.00 94.69 90 CYS A C 1
ATOM 697 O O . CYS A 1 90 ? -13.669 1.715 6.288 1.00 94.69 90 CYS A O 1
ATOM 699 N N . GLY A 1 91 ? -12.570 3.409 7.256 1.00 93.88 91 GLY A N 1
ATOM 700 C CA . GLY A 1 91 ? -13.280 3.362 8.528 1.00 93.88 91 GLY A CA 1
ATOM 701 C C . GLY A 1 91 ? -12.693 2.376 9.550 1.00 93.88 91 GLY A C 1
ATOM 702 O O . GLY A 1 91 ? -11.658 1.745 9.330 1.00 93.88 91 GLY A O 1
ATOM 703 N N . PRO A 1 92 ? -13.360 2.203 10.707 1.00 95.00 92 PRO A N 1
ATOM 704 C CA . PRO A 1 92 ? -12.756 1.612 11.907 1.00 95.00 92 PRO A CA 1
ATOM 705 C C . PRO A 1 92 ? -12.413 0.121 11.794 1.00 95.00 92 PRO A C 1
ATOM 707 O O . PRO A 1 92 ? -11.624 -0.386 12.590 1.00 95.00 92 PRO A O 1
ATOM 710 N N . ARG A 1 93 ? -12.987 -0.591 10.813 1.00 97.12 93 ARG A N 1
ATOM 711 C CA . ARG A 1 93 ? -12.652 -2.000 10.538 1.00 97.12 93 ARG A CA 1
ATOM 712 C C . ARG A 1 93 ? -11.292 -2.157 9.852 1.00 97.12 93 ARG A C 1
ATOM 714 O O . ARG A 1 93 ? -10.758 -3.263 9.841 1.00 97.12 93 ARG A O 1
ATOM 721 N N . CYS A 1 94 ? -10.743 -1.073 9.300 1.00 97.88 94 CYS A N 1
ATOM 722 C CA . CYS A 1 94 ? -9.442 -1.054 8.653 1.00 97.88 94 CYS A CA 1
ATOM 723 C C . CYS A 1 94 ? -8.356 -0.623 9.635 1.00 97.88 94 CYS A C 1
ATOM 725 O O . CYS A 1 94 ? -8.324 0.520 10.094 1.00 97.88 94 CYS A O 1
ATOM 727 N N . ARG A 1 95 ? -7.448 -1.544 9.972 1.00 97.88 95 ARG A N 1
ATOM 728 C CA . ARG A 1 95 ? -6.355 -1.290 10.933 1.00 97.88 95 ARG A CA 1
ATOM 729 C C . ARG A 1 95 ? -4.961 -1.437 10.326 1.00 97.88 95 ARG A C 1
ATOM 731 O O . ARG A 1 95 ? -3.971 -1.224 11.026 1.00 97.88 95 ARG A O 1
ATOM 738 N N . SER A 1 96 ? -4.871 -1.754 9.038 1.00 98.31 96 SER A N 1
ATOM 739 C CA . SER A 1 96 ? -3.611 -1.803 8.304 1.00 98.31 96 SER A CA 1
ATOM 740 C C . SER A 1 96 ? -3.812 -1.659 6.797 1.00 98.31 96 SER A C 1
ATOM 742 O O . SER A 1 96 ? -4.925 -1.771 6.282 1.00 98.31 96 SER A O 1
ATOM 744 N N . ALA A 1 97 ? -2.700 -1.411 6.110 1.00 98.44 97 ALA A N 1
ATOM 745 C CA . ALA A 1 97 ? -2.564 -1.428 4.665 1.00 98.44 97 ALA A CA 1
ATOM 746 C C . ALA A 1 97 ? -1.479 -2.429 4.249 1.00 98.44 97 ALA A C 1
ATOM 748 O O . ALA A 1 97 ? -0.388 -2.451 4.829 1.00 98.44 97 ALA A O 1
ATOM 749 N N . LEU A 1 98 ? -1.740 -3.209 3.204 1.00 98.62 98 LEU A N 1
ATOM 750 C CA . LEU A 1 98 ? -0.755 -4.027 2.517 1.00 98.62 98 LEU A CA 1
ATOM 751 C C . LEU A 1 98 ? -0.168 -3.238 1.340 1.00 98.62 98 LEU A C 1
ATOM 753 O O . LEU A 1 98 ? -0.754 -3.163 0.263 1.00 98.62 98 LEU A O 1
ATOM 757 N N . PHE A 1 99 ? 1.021 -2.676 1.538 1.00 98.69 99 PHE A N 1
ATOM 758 C CA . PHE A 1 99 ? 1.786 -2.018 0.485 1.00 98.69 99 PHE A CA 1
ATOM 759 C C . PHE A 1 99 ? 2.577 -3.055 -0.319 1.00 98.69 99 PHE A C 1
ATOM 761 O O . PHE A 1 99 ? 3.445 -3.754 0.215 1.00 98.69 99 PHE A O 1
ATOM 768 N N . VAL A 1 100 ? 2.311 -3.139 -1.617 1.00 98.50 100 VAL A N 1
ATOM 769 C CA . VAL A 1 100 ? 2.926 -4.085 -2.547 1.00 98.50 100 VAL A CA 1
ATOM 770 C C . VAL A 1 100 ? 3.832 -3.326 -3.507 1.00 98.50 100 VAL A C 1
ATOM 772 O O . VAL A 1 100 ? 3.379 -2.608 -4.394 1.00 98.50 100 VAL A O 1
ATOM 775 N N . SER A 1 101 ? 5.139 -3.521 -3.368 1.00 98.19 101 SER A N 1
ATOM 776 C CA . SER A 1 101 ? 6.114 -3.060 -4.352 1.00 98.19 101 SER A CA 1
ATOM 777 C C . SER A 1 101 ? 6.311 -4.153 -5.397 1.00 98.19 101 SER A C 1
ATOM 779 O O . SER A 1 101 ? 6.773 -5.250 -5.074 1.00 98.19 101 SER A O 1
ATOM 781 N N . ALA A 1 102 ? 5.948 -3.870 -6.645 1.00 97.56 102 ALA A N 1
ATOM 782 C CA . ALA A 1 102 ? 5.927 -4.842 -7.730 1.00 97.56 102 ALA A CA 1
ATOM 783 C C . ALA A 1 102 ? 6.835 -4.426 -8.890 1.00 97.56 102 ALA A C 1
ATOM 785 O O . ALA A 1 102 ? 6.964 -3.251 -9.230 1.00 97.56 102 ALA A O 1
ATOM 786 N N . THR A 1 103 ? 7.459 -5.414 -9.526 1.00 96.12 103 THR A N 1
ATOM 787 C CA . THR A 1 103 ? 8.237 -5.246 -10.758 1.00 96.12 103 THR A CA 1
ATOM 788 C C . THR A 1 103 ? 7.860 -6.316 -11.764 1.00 96.12 103 THR A C 1
A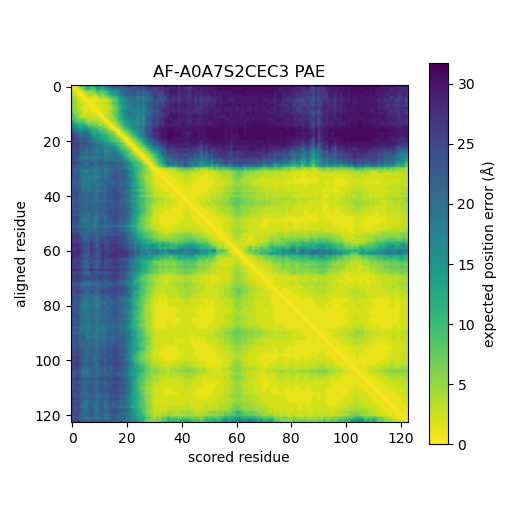TOM 790 O O . THR A 1 103 ? 7.535 -7.444 -11.392 1.00 96.12 103 THR A O 1
ATOM 793 N N . ALA A 1 104 ? 7.976 -5.990 -13.050 1.00 92.31 104 ALA A N 1
ATOM 794 C CA . ALA A 1 104 ? 7.674 -6.939 -14.115 1.00 92.31 104 ALA A CA 1
ATOM 795 C C . ALA A 1 104 ? 8.685 -8.099 -14.204 1.00 92.31 104 ALA A C 1
ATOM 797 O O . ALA A 1 104 ? 8.335 -9.157 -14.718 1.00 92.31 104 ALA A O 1
ATOM 798 N N . THR A 1 105 ? 9.932 -7.918 -13.737 1.00 93.00 105 THR A N 1
ATOM 799 C CA . THR A 1 105 ? 11.003 -8.919 -13.940 1.00 93.00 105 THR A CA 1
ATOM 800 C C . THR A 1 105 ? 11.558 -9.543 -12.662 1.00 93.00 105 THR A C 1
ATOM 802 O O . THR A 1 105 ? 12.196 -10.591 -12.729 1.00 93.00 105 THR A O 1
ATOM 805 N N . LYS A 1 106 ? 11.325 -8.933 -11.494 1.00 95.69 106 LYS A N 1
ATOM 806 C CA . LYS A 1 106 ? 11.917 -9.356 -10.211 1.00 95.69 106 LYS A CA 1
ATOM 807 C C . LYS A 1 106 ? 10.876 -9.645 -9.126 1.00 95.69 106 LYS A C 1
ATOM 809 O O . LYS A 1 106 ? 11.229 -9.775 -7.956 1.00 95.69 106 LYS A O 1
ATOM 814 N N . GLY A 1 107 ? 9.607 -9.778 -9.511 1.00 95.88 107 GLY A N 1
ATOM 815 C CA . GLY A 1 107 ? 8.517 -10.159 -8.617 1.00 95.88 107 GLY A CA 1
ATOM 816 C C . GLY A 1 107 ? 8.058 -9.022 -7.708 1.00 95.88 107 GLY A C 1
ATOM 817 O O . GLY A 1 107 ? 8.073 -7.854 -8.106 1.00 95.88 107 GLY A O 1
ATOM 818 N N . VAL A 1 108 ? 7.624 -9.385 -6.497 1.00 97.69 108 VAL A N 1
ATOM 819 C CA . VAL A 1 108 ? 6.948 -8.491 -5.548 1.00 97.69 108 VAL A CA 1
ATOM 820 C C . VAL A 1 108 ? 7.557 -8.566 -4.151 1.00 97.69 108 VAL A C 1
ATOM 822 O O . VAL A 1 108 ? 8.072 -9.606 -3.738 1.00 97.69 108 VAL A O 1
ATOM 825 N N . ARG A 1 109 ? 7.456 -7.469 -3.401 1.00 98.06 109 ARG A N 1
ATOM 826 C CA . ARG A 1 109 ? 7.682 -7.445 -1.956 1.00 98.06 109 ARG A CA 1
ATOM 827 C C . ARG A 1 109 ? 6.529 -6.714 -1.279 1.00 98.06 109 ARG A C 1
ATOM 829 O O . ARG A 1 109 ? 6.200 -5.595 -1.667 1.00 98.06 109 ARG A O 1
ATOM 836 N N . CYS A 1 110 ? 5.953 -7.351 -0.268 1.00 98.00 110 CYS A N 1
ATOM 837 C CA . CYS A 1 110 ? 4.812 -6.827 0.469 1.00 98.00 110 CYS A CA 1
ATOM 838 C C . CYS A 1 110 ? 5.237 -6.350 1.855 1.00 98.00 110 CYS A C 1
ATOM 840 O O . CYS A 1 110 ? 6.070 -6.979 2.512 1.00 98.00 110 CYS A O 1
ATOM 842 N N . TYR A 1 111 ? 4.625 -5.264 2.301 1.00 98.38 111 TYR A N 1
ATOM 843 C CA . TYR A 1 111 ? 4.828 -4.673 3.611 1.00 98.38 111 TYR A CA 1
ATOM 844 C C . TYR A 1 111 ? 3.476 -4.367 4.224 1.00 98.38 111 TYR A C 1
ATOM 846 O O . TYR A 1 111 ? 2.611 -3.801 3.562 1.00 98.38 111 TYR A O 1
ATOM 854 N N . ARG A 1 112 ? 3.309 -4.706 5.497 1.00 98.25 112 ARG A N 1
ATOM 855 C CA . ARG A 1 112 ? 2.127 -4.320 6.256 1.00 98.25 112 ARG A CA 1
ATOM 856 C C . ARG A 1 112 ? 2.419 -3.032 7.014 1.00 98.25 112 ARG A C 1
ATOM 858 O O . ARG A 1 112 ? 3.328 -3.005 7.841 1.00 98.25 112 ARG A O 1
ATOM 865 N N . VAL A 1 113 ? 1.654 -1.987 6.728 1.00 98.19 113 VAL A N 1
ATOM 866 C CA . VAL A 1 113 ? 1.673 -0.719 7.462 1.00 98.19 113 VAL A CA 1
ATOM 867 C C . VAL A 1 113 ? 0.489 -0.719 8.407 1.00 98.19 113 VAL A C 1
ATOM 869 O O . VAL A 1 113 ? -0.652 -0.840 7.975 1.00 98.19 113 VAL A O 1
ATOM 872 N N . VAL A 1 114 ? 0.762 -0.631 9.703 1.00 98.19 114 VAL A N 1
ATOM 873 C CA . VAL A 1 114 ? -0.284 -0.577 10.726 1.00 98.19 114 VAL A CA 1
ATOM 874 C C . VAL A 1 114 ? -0.827 0.845 10.803 1.00 98.19 114 VAL A C 1
ATOM 876 O O . VAL A 1 114 ? -0.088 1.815 10.614 1.00 98.19 114 VAL A O 1
ATOM 879 N N . ARG A 1 115 ? -2.126 0.960 11.072 1.00 98.00 115 ARG A N 1
ATOM 880 C CA . ARG A 1 115 ? -2.775 2.234 11.353 1.00 98.00 115 ARG A CA 1
ATOM 881 C C . ARG A 1 115 ? -2.080 2.944 12.509 1.00 98.00 115 ARG A C 1
ATOM 883 O O . ARG A 1 115 ? -1.868 2.347 13.564 1.00 98.00 115 ARG A O 1
ATOM 890 N N . ASP A 1 116 ? -1.784 4.215 12.304 1.00 97.75 116 ASP A N 1
ATOM 891 C CA . ASP A 1 116 ? -1.238 5.100 13.322 1.00 97.75 116 ASP A CA 1
ATOM 892 C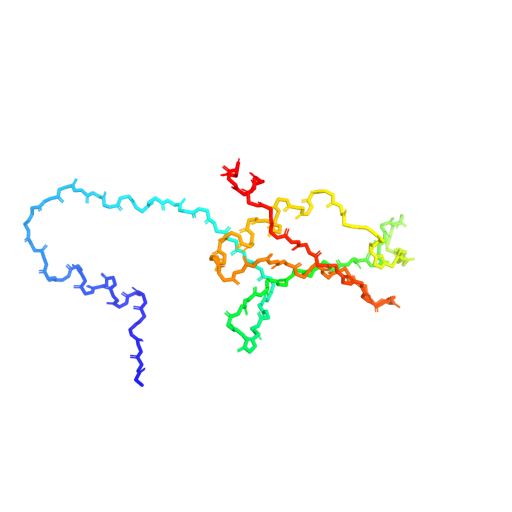 C . ASP A 1 116 ? -2.312 6.131 13.679 1.00 97.75 116 ASP A C 1
ATOM 894 O O . ASP A 1 116 ? -2.576 7.061 12.919 1.00 97.75 116 ASP A O 1
ATOM 898 N N . ASP A 1 117 ? -2.991 5.922 14.810 1.00 96.88 117 ASP A N 1
ATOM 899 C CA . ASP A 1 117 ? -4.095 6.792 15.226 1.00 96.88 117 ASP A CA 1
ATOM 900 C C . ASP A 1 117 ? -3.612 8.210 15.586 1.00 96.88 117 ASP A C 1
ATOM 902 O O . ASP A 1 117 ? -4.366 9.165 15.400 1.00 96.88 117 ASP A O 1
ATOM 906 N N . GLU A 1 118 ? -2.364 8.372 16.049 1.00 96.62 118 GLU A N 1
ATOM 907 C CA . GLU A 1 118 ? -1.785 9.695 16.318 1.00 96.62 118 GLU A CA 1
ATOM 908 C C . GLU A 1 118 ? -1.563 10.437 14.999 1.00 96.62 118 GLU A C 1
ATOM 910 O O . GLU A 1 118 ? -2.017 11.572 14.846 1.00 96.62 118 GLU A O 1
ATOM 915 N N . TYR A 1 119 ? -0.965 9.762 14.013 1.00 94.81 119 TYR A N 1
ATOM 916 C CA . TYR A 1 119 ? -0.771 10.322 12.679 1.00 94.81 119 TYR A CA 1
ATOM 917 C C . TYR A 1 119 ? -2.103 10.705 12.027 1.00 94.81 119 TYR A C 1
ATOM 919 O O . TYR A 1 119 ? -2.257 11.838 11.577 1.00 94.81 119 TYR A O 1
ATOM 927 N N . VAL A 1 120 ? -3.081 9.793 12.016 1.00 91.69 120 VAL A N 1
ATOM 928 C CA . VAL A 1 120 ? -4.398 10.016 11.398 1.00 91.69 120 VAL A CA 1
ATOM 929 C C . VAL A 1 120 ? -5.151 11.173 12.054 1.00 91.69 120 VAL A C 1
ATOM 931 O O . VAL A 1 120 ? -5.761 11.967 11.348 1.00 91.69 120 VAL A O 1
ATOM 934 N N . SER A 1 121 ? -5.056 11.330 13.379 1.00 90.00 121 SER A N 1
ATOM 935 C CA . SER A 1 121 ? -5.683 12.457 14.088 1.00 90.00 121 SER A CA 1
ATOM 936 C C . SER A 1 121 ? -5.121 13.834 13.708 1.00 90.00 121 SER A C 1
ATOM 938 O O . SER A 1 121 ? -5.714 14.852 14.060 1.00 90.00 121 SER A O 1
ATOM 940 N N . SER A 1 122 ? -3.978 13.866 13.014 1.00 86.50 122 SER A N 1
ATOM 941 C CA . SER A 1 122 ? -3.316 15.090 12.556 1.00 86.50 122 SER A CA 1
ATOM 942 C C . SER A 1 122 ? -3.558 15.432 11.080 1.00 86.50 122 SER A C 1
ATOM 944 O O . SER A 1 122 ? -3.059 16.468 10.631 1.00 86.50 122 SER A O 1
ATOM 946 N N . ILE A 1 123 ? -4.267 14.569 10.335 1.00 74.75 123 ILE A N 1
ATOM 947 C CA . ILE A 1 123 ? -4.576 14.744 8.902 1.00 74.75 123 ILE A CA 1
ATOM 948 C C . ILE A 1 123 ? -5.759 15.698 8.713 1.00 74.75 123 ILE A C 1
ATOM 950 O O . ILE A 1 123 ? -6.739 15.592 9.481 1.00 74.75 123 ILE A O 1
#